Protein AF-A0A8B4Q9V3-F1 (afdb_monomer_lite)

pLDDT: mean 74.11, std 13.82, range [42.28, 90.0]

Sequence (93 aa):
MNILITKNGPLQEFCASTFNAAILVGIAKGLIEIYAGNKTKFTVEIYESTHESTFTYFQKLLIVTSYEAHNGETLEVLKCRSDEFVEALCSAR

Structure (mmCIF, N/CA/C/O backbone):
data_AF-A0A8B4Q9V3-F1
#
_entry.id   AF-A0A8B4Q9V3-F1
#
loop_
_atom_site.group_PDB
_atom_site.id
_atom_site.type_symbol
_atom_site.label_atom_id
_atom_site.label_alt_id
_atom_site.label_comp_id
_atom_site.label_asym_id
_atom_site.label_entity_id
_atom_site.label_seq_id
_atom_site.pdbx_PDB_ins_code
_atom_site.Cartn_x
_atom_site.Cartn_y
_atom_site.Cartn_z
_atom_site.occupancy
_atom_site.B_iso_or_equiv
_atom_site.auth_seq_id
_atom_site.auth_comp_id
_atom_site.auth_asym_id
_atom_site.auth_atom_id
_atom_site.pdbx_PDB_model_num
ATOM 1 N N . MET A 1 1 ? 0.405 -11.585 -12.303 1.00 49.38 1 MET A N 1
ATOM 2 C CA . MET A 1 1 ? -0.769 -11.625 -11.412 1.00 49.38 1 MET A CA 1
ATOM 3 C C . MET A 1 1 ? -1.156 -10.186 -11.162 1.00 49.38 1 MET A C 1
ATOM 5 O O . MET A 1 1 ? -0.296 -9.430 -10.723 1.00 49.38 1 MET A O 1
ATOM 9 N N . ASN A 1 2 ? -2.384 -9.812 -11.511 1.00 48.72 2 ASN A N 1
ATOM 10 C CA . ASN A 1 2 ? -2.846 -8.429 -11.422 1.00 48.72 2 ASN A CA 1
ATOM 11 C C . ASN A 1 2 ? -3.748 -8.329 -10.195 1.00 48.72 2 ASN A C 1
ATOM 13 O O . ASN A 1 2 ? -4.647 -9.150 -10.017 1.00 48.72 2 ASN A O 1
ATOM 17 N N . ILE A 1 3 ? -3.482 -7.359 -9.325 1.00 56.88 3 ILE A N 1
ATOM 18 C CA . ILE A 1 3 ? -4.368 -7.079 -8.196 1.00 56.88 3 ILE A CA 1
ATOM 19 C C . ILE A 1 3 ? -5.521 -6.250 -8.755 1.00 56.88 3 ILE A C 1
ATOM 21 O O . ILE A 1 3 ? -5.295 -5.226 -9.397 1.00 56.88 3 ILE A O 1
ATOM 25 N N . LEU A 1 4 ? -6.752 -6.695 -8.534 1.00 59.25 4 LEU A N 1
ATOM 26 C CA . LEU A 1 4 ? -7.948 -5.967 -8.941 1.00 59.25 4 LEU A CA 1
ATOM 27 C C . LEU A 1 4 ? -8.585 -5.361 -7.694 1.00 59.25 4 LEU A C 1
ATOM 29 O O . LEU A 1 4 ? -8.866 -6.085 -6.743 1.00 59.25 4 LEU A O 1
ATOM 33 N N . ILE A 1 5 ? -8.818 -4.050 -7.694 1.00 51.91 5 ILE A N 1
ATOM 34 C CA . ILE A 1 5 ? -9.524 -3.366 -6.607 1.00 51.91 5 ILE A CA 1
ATOM 35 C C . ILE A 1 5 ? -10.813 -2.739 -7.118 1.00 51.91 5 ILE A C 1
ATOM 37 O O . ILE A 1 5 ? -10.905 -2.263 -8.250 1.00 51.91 5 ILE A O 1
ATOM 41 N N . THR A 1 6 ? -11.823 -2.697 -6.261 1.00 42.28 6 THR A N 1
ATOM 42 C CA . THR A 1 6 ? -13.076 -2.001 -6.540 1.00 42.28 6 THR A CA 1
ATOM 43 C C . THR A 1 6 ? -12.915 -0.524 -6.187 1.00 42.28 6 THR A C 1
ATOM 45 O O . THR A 1 6 ? -12.812 -0.168 -5.016 1.00 42.28 6 THR A O 1
ATOM 48 N N . LYS A 1 7 ? -12.906 0.364 -7.188 1.00 42.56 7 LYS A N 1
ATOM 49 C CA . LYS A 1 7 ? -12.854 1.823 -6.986 1.00 42.56 7 LYS A CA 1
ATOM 50 C C . LYS A 1 7 ? -14.168 2.431 -7.461 1.00 42.56 7 LYS A C 1
ATOM 52 O O . LYS A 1 7 ? -14.383 2.572 -8.659 1.00 42.56 7 LYS A O 1
ATOM 57 N N . ASN A 1 8 ? -15.042 2.800 -6.520 1.00 46.22 8 ASN A N 1
ATOM 58 C CA . ASN A 1 8 ? -16.362 3.398 -6.784 1.00 46.22 8 ASN A CA 1
ATOM 59 C C . ASN A 1 8 ? -17.293 2.551 -7.681 1.00 46.22 8 ASN A C 1
ATOM 61 O O . ASN A 1 8 ? -18.050 3.105 -8.476 1.00 46.22 8 ASN A O 1
ATOM 65 N N . GLY A 1 9 ? -17.237 1.218 -7.581 1.00 58.03 9 GLY A N 1
ATOM 66 C CA . GLY A 1 9 ? -18.111 0.306 -8.333 1.00 58.03 9 GLY A CA 1
ATOM 67 C C . GLY A 1 9 ? -17.386 -0.555 -9.375 1.00 58.03 9 GLY A C 1
ATOM 68 O O . GLY A 1 9 ? -17.468 -1.776 -9.267 1.00 58.03 9 GLY A O 1
ATOM 69 N N . PRO A 1 10 ? -16.666 0.009 -10.363 1.00 56.84 10 PRO A N 1
ATOM 70 C CA . PRO A 1 10 ? -15.914 -0.801 -11.315 1.00 56.84 10 PRO A CA 1
ATOM 71 C C . PRO A 1 10 ? -14.654 -1.421 -10.687 1.00 56.84 10 PRO A C 1
ATOM 73 O O . PRO A 1 10 ? -13.940 -0.777 -9.911 1.00 56.84 10 PRO A O 1
ATOM 76 N N . LEU A 1 11 ? -14.378 -2.672 -11.071 1.00 54.97 11 LEU A N 1
ATOM 77 C CA . LEU A 1 11 ? -13.088 -3.333 -10.870 1.00 54.97 11 LEU A CA 1
ATOM 78 C C . LEU A 1 11 ? -12.036 -2.624 -11.728 1.00 54.97 11 LEU A C 1
ATOM 80 O O . LEU A 1 11 ? -12.199 -2.508 -12.941 1.00 54.97 11 LEU A O 1
ATOM 84 N N . GLN A 1 12 ? -10.978 -2.139 -11.089 1.00 56.94 12 GLN A N 1
ATOM 85 C CA . GLN A 1 12 ? -9.819 -1.538 -11.742 1.00 56.94 12 GLN A CA 1
ATOM 86 C C . GLN A 1 12 ? -8.576 -2.360 -11.408 1.00 56.94 12 GLN A C 1
ATOM 88 O O . GLN A 1 12 ? -8.426 -2.842 -10.282 1.00 56.94 12 GLN A O 1
ATOM 93 N N . GLU A 1 13 ? -7.683 -2.517 -12.384 1.00 57.19 13 GLU A N 1
ATOM 94 C CA . GLU A 1 13 ? -6.347 -3.044 -12.123 1.00 57.19 13 GLU A CA 1
ATOM 95 C C . GLU A 1 13 ? -5.593 -2.059 -11.238 1.00 57.19 13 GLU A C 1
ATOM 97 O O . GLU A 1 13 ? -5.320 -0.928 -11.623 1.00 57.19 13 GLU A O 1
ATOM 102 N N . PHE A 1 14 ? -5.272 -2.511 -10.030 1.00 56.72 14 PHE A N 1
ATOM 103 C CA . PHE A 1 14 ? -4.416 -1.813 -9.082 1.00 56.72 14 PHE A CA 1
ATOM 104 C C . PHE A 1 14 ? -2.972 -1.716 -9.595 1.00 56.72 14 PHE A C 1
ATOM 106 O O . PHE A 1 14 ? -2.207 -0.880 -9.126 1.00 56.72 14 PHE A O 1
ATOM 113 N N . CYS A 1 15 ? -2.574 -2.589 -10.530 1.00 52.44 15 CYS A N 1
ATOM 114 C CA . CYS A 1 15 ? -1.259 -2.543 -11.157 1.00 52.44 15 CYS A CA 1
ATOM 115 C C . CYS A 1 15 ? -1.225 -3.356 -12.459 1.00 52.44 15 CYS A C 1
ATOM 117 O O . CYS A 1 15 ? -1.648 -4.514 -12.470 1.00 52.44 15 CYS A O 1
ATOM 119 N N . ALA A 1 16 ? -0.680 -2.763 -13.524 1.00 43.81 16 ALA A N 1
ATOM 120 C CA . ALA A 1 16 ? -0.444 -3.418 -14.814 1.00 43.81 16 ALA A CA 1
ATOM 121 C C . ALA A 1 16 ? 0.903 -4.172 -14.875 1.00 43.81 16 ALA A C 1
ATOM 123 O O . ALA A 1 16 ? 1.185 -4.852 -15.862 1.00 43.81 16 ALA A O 1
ATOM 124 N N . SER A 1 17 ? 1.754 -4.051 -13.847 1.00 47.19 17 SER A N 1
ATOM 125 C CA . SER A 1 17 ? 3.038 -4.750 -13.765 1.00 47.19 17 SER A CA 1
ATOM 126 C C . SER A 1 17 ? 2.910 -6.066 -12.997 1.00 47.19 17 SER A C 1
ATOM 128 O O . SER A 1 17 ? 2.208 -6.187 -11.991 1.00 47.19 17 SER A O 1
ATOM 130 N N . THR A 1 18 ? 3.590 -7.093 -13.499 1.00 51.94 18 THR A N 1
ATOM 131 C CA . THR A 1 18 ? 3.609 -8.436 -12.924 1.00 51.94 18 THR A CA 1
ATOM 132 C C . THR A 1 18 ? 4.201 -8.379 -11.516 1.00 51.94 18 THR A C 1
ATOM 134 O O . THR A 1 18 ? 5.414 -8.304 -11.351 1.00 51.94 18 THR A O 1
ATOM 137 N N . PHE A 1 19 ? 3.372 -8.425 -10.471 1.00 58.06 19 PHE A N 1
ATOM 138 C CA . PHE A 1 19 ? 3.892 -8.573 -9.113 1.00 58.06 19 PHE A CA 1
ATOM 139 C C . PHE A 1 19 ? 4.660 -9.899 -9.004 1.00 58.06 19 PHE A C 1
ATOM 141 O O . PHE A 1 19 ? 4.066 -10.978 -8.969 1.00 58.06 19 PHE A O 1
ATOM 148 N N . ASN A 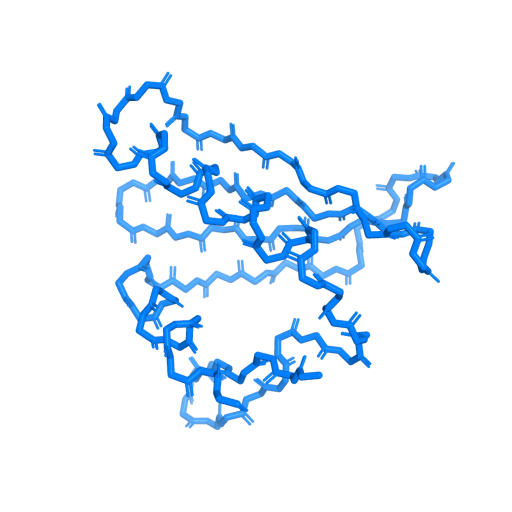1 20 ? 5.992 -9.824 -8.959 1.00 65.75 20 ASN A N 1
ATOM 149 C CA . ASN A 1 20 ? 6.843 -10.942 -8.567 1.00 65.75 20 ASN A CA 1
ATOM 150 C C . ASN A 1 20 ? 6.540 -11.294 -7.096 1.00 65.75 20 ASN A C 1
ATOM 152 O O . ASN A 1 20 ? 6.254 -10.410 -6.283 1.00 65.75 20 ASN A O 1
ATOM 156 N N . ALA A 1 21 ? 6.623 -12.578 -6.735 1.00 67.81 21 ALA A N 1
ATOM 157 C CA . ALA A 1 21 ? 6.393 -13.077 -5.380 1.00 67.81 21 ALA A CA 1
ATOM 158 C C . ALA A 1 21 ? 7.139 -12.271 -4.296 1.00 67.81 21 ALA A C 1
ATOM 160 O O . ALA A 1 21 ? 6.596 -12.053 -3.215 1.00 67.81 21 ALA A O 1
ATOM 161 N N . ALA A 1 22 ? 8.344 -11.765 -4.584 1.00 68.38 22 ALA A N 1
ATOM 162 C CA . ALA A 1 22 ? 9.102 -10.926 -3.652 1.00 68.38 22 ALA A CA 1
ATOM 163 C C . ALA A 1 22 ? 8.381 -9.613 -3.278 1.00 68.38 22 ALA A C 1
ATOM 165 O O . ALA A 1 22 ? 8.399 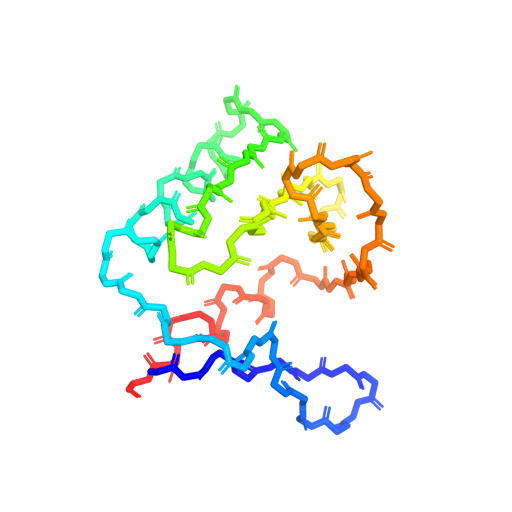-9.211 -2.113 1.00 68.38 22 ALA A O 1
ATOM 166 N N . ILE A 1 23 ? 7.700 -8.975 -4.235 1.00 75.62 23 ILE A N 1
ATOM 167 C CA . ILE A 1 23 ? 6.965 -7.722 -4.013 1.00 75.62 23 ILE A CA 1
ATOM 168 C C . ILE A 1 23 ? 5.717 -7.994 -3.167 1.00 75.62 23 ILE A C 1
ATOM 170 O O . ILE A 1 23 ? 5.459 -7.274 -2.204 1.00 75.62 23 ILE A O 1
ATOM 174 N N . LEU A 1 24 ? 4.993 -9.083 -3.455 1.00 77.44 24 LEU A N 1
ATOM 175 C CA . LEU A 1 24 ? 3.836 -9.508 -2.655 1.00 77.44 24 LEU A CA 1
ATOM 176 C C . LEU A 1 24 ? 4.227 -9.795 -1.201 1.00 77.44 24 LEU A C 1
ATOM 178 O O . LEU A 1 24 ? 3.532 -9.377 -0.276 1.00 77.44 24 LEU A O 1
ATOM 182 N N . VAL A 1 25 ? 5.373 -10.447 -0.986 1.00 81.25 25 VAL A N 1
ATOM 183 C CA . VAL A 1 25 ? 5.924 -10.674 0.358 1.00 81.25 25 VAL A CA 1
ATOM 184 C C . VAL A 1 25 ? 6.258 -9.349 1.050 1.00 81.25 25 VAL A C 1
ATOM 186 O O . VAL A 1 25 ? 5.997 -9.210 2.246 1.00 81.25 25 VAL A O 1
ATOM 189 N N . GLY A 1 26 ? 6.806 -8.371 0.323 1.00 83.75 26 GLY A N 1
ATOM 190 C CA . GLY A 1 26 ? 7.070 -7.025 0.839 1.00 83.75 26 GLY A CA 1
ATOM 191 C C . GLY A 1 26 ? 5.796 -6.310 1.295 1.00 83.75 26 GLY A C 1
ATOM 192 O O . GLY A 1 26 ? 5.734 -5.833 2.429 1.00 83.75 26 GLY A O 1
ATOM 193 N N . ILE A 1 27 ? 4.756 -6.317 0.454 1.00 86.12 27 ILE A N 1
ATOM 194 C CA . ILE A 1 27 ? 3.442 -5.740 0.774 1.00 86.12 27 ILE A CA 1
ATOM 195 C C . ILE A 1 27 ? 2.840 -6.432 2.001 1.00 86.12 27 ILE A C 1
ATOM 197 O O . ILE A 1 27 ? 2.442 -5.759 2.951 1.00 86.12 27 ILE A O 1
ATOM 201 N N . ALA A 1 28 ? 2.823 -7.768 2.029 1.00 85.38 28 ALA A N 1
ATOM 202 C CA . ALA A 1 28 ? 2.263 -8.532 3.141 1.00 85.38 28 ALA A CA 1
ATOM 203 C C . ALA A 1 28 ? 2.974 -8.227 4.471 1.00 85.38 28 ALA A C 1
ATOM 205 O O . ALA A 1 28 ? 2.313 -7.968 5.476 1.00 85.38 28 ALA A O 1
ATOM 206 N N . LYS A 1 29 ? 4.314 -8.195 4.483 1.00 87.44 29 LYS A N 1
ATOM 207 C CA . LYS A 1 29 ? 5.096 -7.842 5.681 1.00 87.44 29 LYS A CA 1
ATOM 208 C C . LYS A 1 29 ? 4.790 -6.426 6.163 1.00 87.44 29 LYS A C 1
ATOM 210 O O . LYS A 1 29 ? 4.560 -6.234 7.355 1.00 87.44 29 LYS A O 1
ATOM 215 N N . GLY A 1 30 ? 4.750 -5.458 5.249 1.00 86.81 30 GLY A N 1
ATOM 216 C CA . GLY A 1 30 ? 4.440 -4.072 5.588 1.00 86.81 30 GLY A CA 1
ATOM 217 C C . GLY A 1 30 ? 3.036 -3.912 6.175 1.00 86.81 30 GLY A C 1
ATOM 218 O O . GLY A 1 30 ? 2.862 -3.239 7.191 1.00 86.81 30 GLY A O 1
ATOM 219 N N . LEU A 1 31 ? 2.037 -4.585 5.596 1.00 86.56 31 LEU A N 1
ATOM 220 C CA . LEU A 1 31 ? 0.671 -4.580 6.125 1.00 86.56 31 LEU A CA 1
ATOM 221 C C . LEU A 1 31 ? 0.599 -5.208 7.519 1.00 86.56 31 LEU A C 1
ATOM 223 O O . LEU A 1 31 ? -0.044 -4.638 8.397 1.00 86.56 31 LEU A O 1
ATOM 227 N N . ILE A 1 32 ? 1.287 -6.329 7.759 1.00 88.75 32 ILE A N 1
ATOM 228 C CA . ILE A 1 32 ? 1.356 -6.955 9.090 1.00 88.75 32 ILE A CA 1
ATOM 229 C C . ILE A 1 32 ? 1.922 -5.973 10.124 1.00 88.75 32 ILE A C 1
ATOM 231 O O . ILE A 1 32 ? 1.356 -5.838 11.207 1.00 88.75 32 ILE A O 1
ATOM 235 N N . GLU A 1 33 ? 2.996 -5.250 9.797 1.00 89.06 33 GLU A N 1
ATOM 236 C CA . GLU A 1 33 ? 3.569 -4.240 10.697 1.00 89.06 33 GLU A CA 1
ATOM 237 C C . GLU A 1 33 ? 2.611 -3.067 10.964 1.00 89.06 33 GLU A C 1
ATOM 239 O O . GLU A 1 33 ? 2.580 -2.554 12.085 1.00 89.06 33 GLU A O 1
ATOM 244 N N . ILE A 1 34 ? 1.807 -2.667 9.971 1.00 86.81 34 ILE A N 1
ATOM 245 C CA . ILE A 1 34 ? 0.756 -1.656 10.142 1.00 86.81 34 ILE A CA 1
ATOM 246 C C . ILE A 1 34 ? -0.347 -2.155 11.079 1.00 86.81 34 ILE A C 1
ATOM 248 O O . ILE A 1 34 ? -0.715 -1.456 12.022 1.00 86.81 34 ILE A O 1
ATOM 252 N N . TYR A 1 35 ? -0.862 -3.367 10.859 1.00 83.25 35 TYR A N 1
ATOM 253 C CA . TYR A 1 35 ? -1.922 -3.938 11.695 1.00 83.25 35 TYR A CA 1
ATOM 254 C C . TYR A 1 35 ? -1.460 -4.222 13.125 1.00 83.25 35 TYR A C 1
ATOM 256 O O . TYR A 1 35 ? -2.252 -4.098 14.057 1.00 83.25 35 TYR A O 1
ATOM 264 N N . ALA A 1 36 ? -0.179 -4.545 13.315 1.00 87.06 36 ALA A N 1
ATOM 265 C CA . ALA A 1 36 ? 0.428 -4.674 14.636 1.00 87.06 36 ALA A CA 1
ATOM 266 C C . ALA A 1 36 ? 0.603 -3.322 15.359 1.00 87.06 36 ALA A C 1
ATOM 268 O O . ALA A 1 36 ? 0.959 -3.304 16.533 1.00 87.06 36 ALA A O 1
ATOM 269 N N . GLY A 1 37 ? 0.371 -2.193 14.676 1.00 83.94 37 GLY A N 1
ATOM 270 C CA . GLY A 1 37 ? 0.571 -0.847 15.216 1.00 83.94 37 GLY A CA 1
ATOM 271 C C . GLY A 1 37 ? 2.039 -0.421 15.301 1.00 83.94 37 GLY A C 1
ATOM 272 O O . GLY A 1 37 ? 2.341 0.604 15.908 1.00 83.94 37 GLY A O 1
ATOM 273 N N . ASN A 1 38 ? 2.955 -1.177 14.687 1.00 85.56 38 ASN A N 1
ATOM 274 C CA . ASN A 1 38 ? 4.394 -0.914 14.746 1.00 85.56 38 ASN A CA 1
ATOM 275 C C . ASN A 1 38 ? 4.823 0.198 13.783 1.00 85.56 38 ASN A C 1
ATOM 277 O O . ASN A 1 38 ? 5.825 0.872 14.019 1.00 85.56 38 ASN A O 1
ATOM 281 N N . LYS A 1 39 ? 4.086 0.381 12.682 1.00 85.94 39 LYS A N 1
ATOM 282 C CA . LYS A 1 39 ? 4.323 1.430 11.683 1.00 85.94 39 LYS A CA 1
ATOM 283 C C . LYS A 1 39 ? 2.996 1.959 11.151 1.00 85.94 39 LYS A C 1
ATOM 285 O O . LYS A 1 39 ? 1.971 1.297 11.227 1.00 85.94 39 LYS A O 1
ATOM 290 N N . THR A 1 40 ? 3.021 3.152 10.571 1.00 86.19 40 THR A N 1
ATOM 291 C CA . THR A 1 40 ? 1.870 3.748 9.866 1.00 86.19 40 THR A CA 1
ATOM 292 C C . THR A 1 40 ? 2.126 3.916 8.370 1.00 86.19 40 THR A C 1
ATOM 294 O O . THR A 1 40 ? 1.218 4.280 7.627 1.00 86.19 40 THR A O 1
ATOM 297 N N . LYS A 1 41 ? 3.355 3.649 7.912 1.00 90.00 41 LYS A N 1
ATOM 298 C CA . LYS A 1 41 ? 3.795 3.798 6.525 1.00 90.00 41 LYS A CA 1
ATOM 299 C C . LYS A 1 41 ? 4.918 2.810 6.200 1.00 90.00 41 LYS A C 1
ATOM 301 O O . LYS A 1 41 ? 5.792 2.590 7.038 1.00 90.00 41 LYS A O 1
ATOM 306 N N . PHE A 1 42 ? 4.929 2.280 4.979 1.00 88.50 42 PHE A N 1
ATOM 307 C CA . PHE A 1 42 ? 6.061 1.553 4.395 1.00 88.50 42 PHE A CA 1
ATOM 308 C C . PHE A 1 42 ? 6.120 1.765 2.876 1.00 88.50 42 PHE A C 1
ATOM 310 O O . PHE A 1 42 ? 5.130 2.159 2.265 1.00 88.50 42 PHE A O 1
ATOM 317 N N . THR A 1 43 ? 7.274 1.495 2.270 1.00 85.94 43 THR A N 1
ATOM 318 C CA . THR A 1 43 ? 7.491 1.614 0.821 1.00 85.94 43 THR A CA 1
ATOM 319 C C . THR A 1 43 ? 7.965 0.276 0.274 1.00 85.94 43 THR A C 1
ATOM 321 O O . THR A 1 43 ? 8.714 -0.436 0.943 1.00 85.94 43 THR A O 1
ATOM 324 N N . VAL A 1 44 ? 7.495 -0.077 -0.919 1.00 83.06 44 VAL A N 1
ATOM 325 C CA . VAL A 1 44 ? 7.926 -1.262 -1.660 1.00 83.06 44 VAL A CA 1
ATOM 326 C C . VAL A 1 44 ? 8.433 -0.818 -3.027 1.00 83.06 44 VAL A C 1
ATOM 328 O O . VAL A 1 44 ? 7.719 -0.142 -3.770 1.00 83.06 44 VAL A O 1
ATOM 331 N N . GLU A 1 45 ? 9.667 -1.203 -3.338 1.00 73.69 45 GLU A N 1
ATOM 332 C CA . GLU A 1 45 ? 10.301 -0.992 -4.639 1.00 73.69 45 GLU A CA 1
ATOM 333 C C . GLU A 1 45 ? 9.820 -2.058 -5.634 1.00 73.69 45 GLU A C 1
ATOM 335 O O . GLU A 1 45 ? 9.829 -3.259 -5.337 1.00 73.69 45 GLU A O 1
ATOM 340 N N . ILE A 1 46 ? 9.399 -1.631 -6.825 1.00 71.06 46 ILE A N 1
ATOM 341 C CA . ILE A 1 46 ? 8.989 -2.520 -7.915 1.00 71.06 46 ILE A CA 1
ATOM 342 C C . ILE A 1 46 ? 10.164 -2.595 -8.897 1.00 71.06 46 ILE A C 1
ATOM 344 O O . ILE A 1 46 ? 10.275 -1.803 -9.832 1.00 71.06 46 ILE A O 1
ATOM 348 N N . TYR A 1 47 ? 11.066 -3.553 -8.653 1.00 55.69 47 TYR A N 1
ATOM 349 C CA . TYR A 1 47 ? 12.354 -3.696 -9.355 1.00 55.69 47 TYR A CA 1
ATOM 350 C C . TYR A 1 47 ? 12.258 -3.792 -10.886 1.00 55.69 47 TYR A C 1
ATOM 352 O O . TYR A 1 47 ? 13.224 -3.475 -11.572 1.00 55.69 47 TYR A O 1
ATOM 360 N N . GLU A 1 48 ? 11.119 -4.219 -11.434 1.00 56.59 48 GLU A N 1
ATOM 361 C CA . GLU A 1 48 ? 10.947 -4.378 -12.883 1.00 56.59 48 GLU A CA 1
ATOM 362 C C . GLU A 1 48 ? 10.513 -3.094 -13.608 1.00 56.59 48 GLU A C 1
ATOM 364 O O . GLU A 1 48 ? 10.510 -3.086 -14.836 1.00 56.59 48 GLU A O 1
ATOM 369 N N . SER A 1 49 ? 10.150 -2.012 -12.904 1.00 57.16 49 SER A N 1
ATOM 370 C CA . SER A 1 49 ? 9.452 -0.890 -13.553 1.00 57.16 49 SER A CA 1
ATOM 371 C C . SER A 1 49 ? 9.872 0.514 -13.127 1.00 57.16 49 SER A C 1
ATOM 373 O O . SER A 1 49 ? 9.055 1.404 -13.281 1.00 57.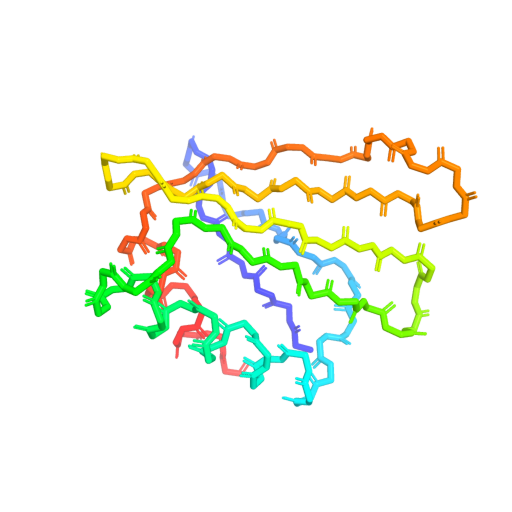16 49 SER A O 1
ATOM 375 N N . THR A 1 50 ? 11.064 0.724 -12.553 1.00 69.50 50 THR A N 1
ATOM 376 C CA . THR A 1 50 ? 11.518 2.054 -12.065 1.00 69.50 50 THR A CA 1
ATOM 377 C C . THR A 1 50 ? 10.501 2.768 -11.169 1.00 69.50 50 THR A C 1
ATOM 379 O O . THR A 1 50 ? 10.562 3.977 -11.000 1.00 69.50 50 THR A O 1
ATOM 382 N N . HIS A 1 51 ? 9.572 2.034 -10.551 1.00 76.50 51 HIS A N 1
ATOM 383 C CA . HIS A 1 51 ? 8.486 2.599 -9.762 1.00 76.50 51 HIS A CA 1
ATOM 384 C C . HIS A 1 51 ? 8.621 2.191 -8.298 1.00 76.50 51 HIS A C 1
ATOM 386 O O . HIS A 1 51 ? 9.011 1.069 -7.963 1.00 76.50 51 HIS A O 1
ATOM 392 N N . GLU A 1 52 ? 8.198 3.082 -7.416 1.00 79.56 52 GLU A N 1
ATOM 393 C CA . GLU A 1 52 ? 8.054 2.817 -5.990 1.00 79.56 52 GLU A CA 1
ATOM 394 C C . GLU A 1 52 ? 6.605 3.008 -5.579 1.00 79.56 52 GLU A C 1
ATOM 396 O O . GLU A 1 52 ? 5.926 3.913 -6.057 1.00 79.56 52 GLU A O 1
ATOM 401 N N . SER A 1 53 ? 6.113 2.172 -4.668 1.00 84.12 53 SER A N 1
ATOM 402 C CA . SER A 1 53 ? 4.788 2.357 -4.077 1.00 84.12 53 SER A CA 1
ATOM 403 C C . SER A 1 53 ? 4.890 2.493 -2.567 1.00 84.12 53 SER A C 1
ATOM 405 O O . SER A 1 53 ? 5.396 1.615 -1.870 1.00 84.12 53 SER A O 1
ATOM 407 N N . THR A 1 54 ? 4.395 3.612 -2.050 1.00 86.06 54 THR A N 1
ATOM 408 C CA . THR A 1 54 ? 4.305 3.892 -0.620 1.00 86.06 54 THR A CA 1
ATOM 409 C C . THR A 1 54 ? 2.895 3.626 -0.126 1.00 86.06 54 THR A C 1
ATOM 411 O O . THR A 1 54 ? 1.936 4.230 -0.597 1.00 86.06 54 THR A O 1
ATOM 414 N N . PHE A 1 55 ? 2.786 2.784 0.890 1.00 89.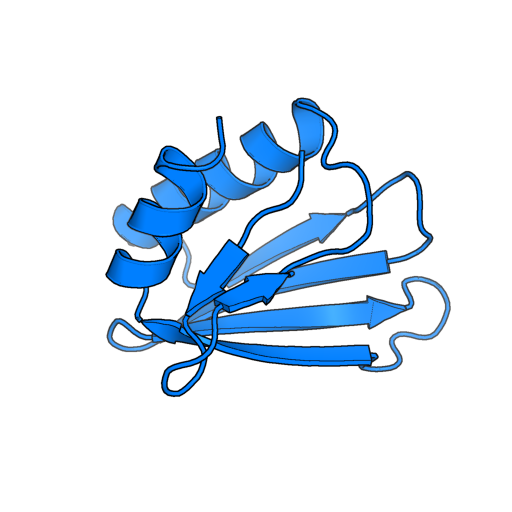06 55 PHE A N 1
ATOM 415 C CA . PHE A 1 55 ? 1.554 2.448 1.580 1.00 89.06 55 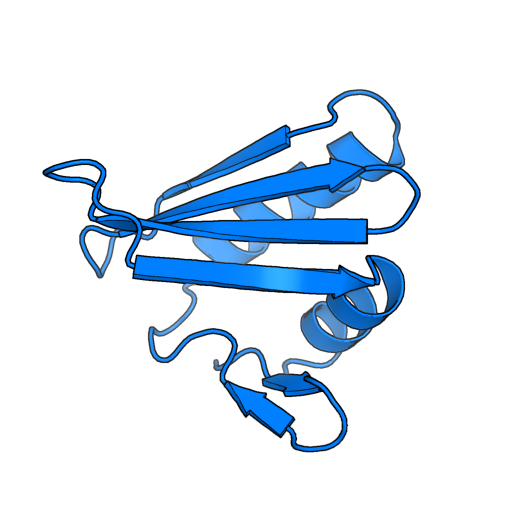PHE A CA 1
ATOM 416 C C . PHE A 1 55 ? 1.501 3.228 2.889 1.00 89.06 55 PHE A C 1
ATOM 418 O O . PHE A 1 55 ? 2.407 3.128 3.713 1.00 89.06 55 PHE A O 1
ATOM 425 N N . THR A 1 56 ? 0.447 4.012 3.087 1.00 87.06 56 THR A N 1
ATOM 426 C CA . THR A 1 56 ? 0.216 4.805 4.299 1.00 87.06 56 THR A CA 1
ATOM 427 C C . THR A 1 56 ? -1.143 4.454 4.876 1.00 87.06 56 THR A C 1
ATOM 429 O O . THR A 1 56 ? -2.152 4.500 4.176 1.00 87.06 56 THR A O 1
ATOM 432 N N . TYR A 1 57 ? -1.177 4.125 6.161 1.00 87.00 57 TYR A N 1
ATOM 433 C CA . TYR A 1 57 ? -2.396 3.790 6.876 1.00 87.00 57 TYR A CA 1
ATOM 434 C C . TYR A 1 57 ? -2.812 4.918 7.811 1.00 87.00 57 TYR A C 1
ATOM 436 O O . TYR A 1 57 ? -2.035 5.378 8.650 1.00 87.00 57 TYR A O 1
ATOM 444 N N . PHE A 1 58 ? -4.069 5.334 7.692 1.00 85.69 58 PHE A N 1
ATOM 445 C CA . PHE A 1 58 ? -4.663 6.354 8.542 1.00 85.69 58 PHE A CA 1
ATOM 446 C C . PHE A 1 58 ? -6.132 6.028 8.802 1.00 85.69 58 PHE A C 1
ATOM 448 O O . PHE A 1 58 ? -6.928 5.982 7.873 1.00 85.69 58 PHE A O 1
ATOM 455 N N . GLN A 1 59 ? -6.505 5.810 10.067 1.00 82.69 59 GLN A N 1
ATOM 456 C CA . GLN A 1 59 ? -7.903 5.613 10.485 1.00 82.69 59 GLN A CA 1
ATOM 457 C C . GLN A 1 59 ? -8.697 4.625 9.597 1.00 82.69 59 GLN A C 1
ATOM 459 O O . GLN A 1 59 ? -9.796 4.935 9.148 1.00 82.69 59 GLN A O 1
ATOM 464 N N . LYS A 1 60 ? -8.152 3.422 9.356 1.00 82.12 60 LYS A N 1
ATOM 465 C CA . LYS A 1 60 ? -8.723 2.351 8.499 1.00 82.12 60 LYS A CA 1
ATOM 466 C C . LYS A 1 60 ? -8.652 2.585 6.988 1.00 82.12 60 LYS A C 1
ATOM 468 O O . LYS A 1 60 ? -8.993 1.675 6.229 1.00 82.12 60 LYS A O 1
ATOM 473 N N . LEU A 1 61 ? -8.180 3.746 6.546 1.00 85.38 61 LEU A N 1
ATOM 474 C CA . LEU A 1 61 ? -7.886 4.020 5.145 1.00 85.38 61 LEU A CA 1
ATOM 475 C C . LEU A 1 61 ? -6.456 3.604 4.825 1.00 85.38 61 LEU A C 1
ATOM 477 O O . LEU A 1 61 ? -5.527 3.913 5.574 1.00 85.38 61 LEU A O 1
ATOM 481 N N . LEU A 1 62 ? -6.296 2.936 3.690 1.00 85.31 62 LEU A N 1
ATOM 482 C CA . LEU A 1 62 ? -5.008 2.679 3.074 1.00 85.31 62 LEU A CA 1
ATOM 483 C C . LEU A 1 62 ? -4.864 3.612 1.871 1.00 85.31 62 LEU A C 1
ATOM 485 O O . LEU A 1 62 ? -5.696 3.624 0.959 1.00 85.31 62 LEU A O 1
ATOM 489 N N . ILE A 1 63 ? -3.814 4.421 1.904 1.00 86.62 63 ILE A N 1
ATOM 490 C CA . ILE A 1 63 ? -3.416 5.308 0.820 1.00 86.62 63 ILE A CA 1
ATOM 491 C C . ILE A 1 63 ? -2.187 4.685 0.179 1.00 86.62 63 ILE A C 1
ATOM 493 O O . ILE A 1 63 ? -1.179 4.483 0.857 1.00 86.62 63 ILE A O 1
ATOM 497 N N . VAL A 1 64 ? -2.276 4.381 -1.107 1.00 86.56 64 VAL A N 1
ATOM 498 C CA . VAL A 1 64 ? -1.153 3.886 -1.895 1.00 86.56 64 VAL A CA 1
ATOM 499 C C . VAL A 1 64 ? -0.762 4.981 -2.860 1.00 86.56 64 VAL A C 1
ATOM 501 O O . VAL A 1 64 ? -1.577 5.404 -3.677 1.00 86.56 64 VAL A O 1
ATOM 504 N N . THR A 1 65 ? 0.469 5.454 -2.742 1.00 84.81 65 THR A N 1
ATOM 505 C CA . THR A 1 65 ? 1.022 6.423 -3.678 1.00 84.81 65 THR A CA 1
ATOM 506 C C . THR A 1 65 ? 2.138 5.775 -4.467 1.00 84.81 65 THR A C 1
ATOM 508 O O . THR A 1 65 ? 3.106 5.299 -3.873 1.00 84.81 65 THR A O 1
ATOM 511 N N . SER A 1 66 ? 1.998 5.780 -5.785 1.00 83.88 66 SER A N 1
ATOM 512 C CA . SER A 1 66 ? 3.004 5.280 -6.711 1.00 83.88 66 SER A CA 1
ATOM 513 C C . SER A 1 66 ? 3.799 6.442 -7.294 1.00 83.88 66 SER A C 1
ATOM 515 O O . SER A 1 66 ? 3.226 7.458 -7.697 1.00 83.88 66 SER A O 1
ATOM 517 N N . TYR A 1 67 ? 5.117 6.284 -7.324 1.00 81.81 67 TYR A N 1
ATOM 518 C CA . TYR A 1 67 ? 6.068 7.283 -7.787 1.00 81.81 67 TYR A CA 1
ATOM 519 C C . TYR A 1 67 ? 7.009 6.686 -8.826 1.00 81.81 67 TYR A C 1
ATOM 521 O O . TYR A 1 67 ? 7.351 5.506 -8.751 1.00 81.81 67 TYR A O 1
ATOM 529 N N . GLU A 1 68 ? 7.480 7.523 -9.739 1.00 80.31 68 GLU A N 1
ATOM 530 C CA . GLU A 1 68 ? 8.654 7.230 -10.552 1.00 80.31 68 GLU A CA 1
ATOM 531 C C . GLU A 1 68 ? 9.906 7.343 -9.664 1.00 80.31 68 GLU A C 1
ATOM 533 O O . GLU A 1 68 ? 10.198 8.400 -9.104 1.00 80.31 68 GLU A O 1
ATOM 538 N N . ALA A 1 69 ? 10.654 6.253 -9.510 1.00 70.44 69 ALA A N 1
ATOM 539 C CA . ALA A 1 69 ? 11.792 6.151 -8.595 1.00 70.44 69 ALA A CA 1
ATOM 540 C C . ALA A 1 69 ? 12.928 7.115 -8.967 1.00 70.44 69 ALA A C 1
ATOM 542 O O . ALA A 1 69 ? 13.680 7.570 -8.109 1.00 70.44 69 ALA A O 1
ATOM 543 N N . HIS A 1 70 ? 13.058 7.449 -10.253 1.00 71.06 70 HIS A N 1
ATOM 544 C CA . HIS A 1 70 ? 14.147 8.290 -10.741 1.00 71.06 70 HIS A CA 1
ATOM 545 C C . HIS A 1 70 ? 13.984 9.779 -10.416 1.00 71.06 70 HIS A C 1
ATOM 547 O O . HIS A 1 70 ? 14.988 10.461 -10.210 1.00 71.06 70 HIS A O 1
ATOM 553 N N . ASN A 1 71 ? 12.755 10.300 -10.397 1.00 78.06 71 ASN A N 1
ATOM 554 C CA . ASN A 1 71 ? 12.489 11.734 -10.222 1.00 78.06 71 ASN A CA 1
ATOM 555 C C . ASN A 1 71 ? 11.493 12.045 -9.084 1.00 78.06 71 ASN A C 1
ATOM 557 O O . ASN A 1 71 ? 11.293 13.216 -8.762 1.00 78.06 71 ASN A O 1
ATOM 561 N N . GLY A 1 72 ? 10.891 11.025 -8.462 1.00 76.50 72 GLY A N 1
ATOM 562 C CA . GLY A 1 72 ? 9.898 11.158 -7.395 1.00 76.50 72 GLY A CA 1
ATOM 563 C C . GLY A 1 72 ? 8.535 11.676 -7.863 1.00 76.50 72 GLY A C 1
ATOM 564 O O . GLY A 1 72 ? 7.709 12.065 -7.033 1.00 76.50 72 GLY A O 1
ATOM 565 N N . GLU A 1 73 ? 8.290 11.720 -9.174 1.00 82.69 73 GLU A N 1
ATOM 566 C CA . GLU A 1 73 ? 7.028 12.178 -9.738 1.00 82.69 73 GLU A CA 1
ATOM 567 C C . GLU A 1 73 ? 5.897 11.246 -9.312 1.00 82.69 73 GLU A C 1
ATOM 569 O O . GLU A 1 73 ? 5.997 10.026 -9.415 1.00 82.69 73 GLU A O 1
ATOM 574 N N . THR A 1 74 ? 4.815 11.826 -8.794 1.00 82.19 74 THR A N 1
ATOM 575 C CA . THR A 1 74 ? 3.640 11.054 -8.384 1.00 82.19 74 THR A CA 1
ATOM 576 C C . THR A 1 74 ? 2.874 10.616 -9.622 1.00 82.19 74 THR A C 1
ATOM 578 O O . THR A 1 74 ? 2.292 11.448 -10.312 1.00 82.19 74 THR A O 1
ATOM 581 N N . LEU A 1 75 ? 2.843 9.309 -9.860 1.00 80.12 75 LEU A N 1
ATOM 582 C CA . LEU A 1 75 ? 2.138 8.701 -10.984 1.00 80.12 75 LEU A CA 1
ATOM 583 C C . LEU A 1 75 ? 0.665 8.483 -10.641 1.00 80.12 75 LEU A C 1
ATOM 585 O O . LEU A 1 75 ? -0.227 8.835 -11.410 1.00 80.12 75 LEU A O 1
ATOM 589 N N . GLU A 1 76 ? 0.405 7.929 -9.455 1.00 80.38 76 GLU A N 1
ATOM 590 C CA . GLU A 1 76 ? -0.948 7.604 -9.020 1.00 80.38 76 GLU A CA 1
ATOM 591 C C . GLU A 1 76 ? -1.104 7.702 -7.498 1.00 80.38 76 GLU A C 1
ATOM 593 O O . GLU A 1 76 ? -0.196 7.384 -6.730 1.00 80.38 76 GLU A O 1
ATOM 598 N N . VAL A 1 77 ? -2.295 8.124 -7.058 1.00 81.75 77 VAL A N 1
ATOM 599 C CA . VAL A 1 77 ? -2.732 8.039 -5.661 1.00 81.75 77 VAL A CA 1
ATOM 600 C C . VAL A 1 77 ? -4.034 7.249 -5.594 1.00 81.75 77 VAL A C 1
ATOM 602 O O . VAL A 1 77 ? -5.085 7.694 -6.066 1.00 81.75 77 VAL A O 1
ATOM 605 N N . LEU A 1 78 ? -3.980 6.102 -4.930 1.00 82.06 78 LEU A N 1
ATOM 606 C CA . LEU A 1 78 ? -5.121 5.245 -4.650 1.00 82.06 78 LEU A CA 1
ATOM 607 C C . LEU A 1 78 ? -5.499 5.350 -3.178 1.00 82.06 78 LEU A C 1
ATOM 609 O O . LEU A 1 78 ? -4.652 5.367 -2.287 1.00 82.06 78 LEU A O 1
ATOM 613 N N . LYS A 1 79 ? -6.802 5.436 -2.917 1.00 82.81 79 LYS A N 1
ATOM 614 C CA . LYS A 1 79 ? -7.365 5.458 -1.567 1.00 82.81 79 LYS A CA 1
ATOM 615 C C . LYS A 1 79 ? -8.447 4.402 -1.501 1.00 82.81 79 LYS A C 1
ATOM 617 O O . LYS A 1 79 ? -9.388 4.442 -2.289 1.00 82.81 79 LYS A O 1
ATOM 622 N N . CYS A 1 80 ? -8.306 3.479 -0.568 1.00 81.69 80 CYS A N 1
ATOM 623 C CA . CYS A 1 80 ? -9.265 2.409 -0.346 1.00 81.69 80 CYS A CA 1
ATOM 624 C C . CYS A 1 80 ? -9.380 2.127 1.148 1.00 81.69 80 CYS A C 1
ATOM 626 O O . CYS A 1 80 ? -8.555 2.573 1.958 1.00 81.69 80 CYS A O 1
ATOM 628 N N . ARG A 1 81 ? -10.424 1.397 1.535 1.00 84.19 81 ARG A N 1
ATOM 629 C CA . ARG A 1 81 ? -10.452 0.844 2.880 1.00 84.19 81 ARG A CA 1
ATOM 630 C C . ARG A 1 81 ? -9.429 -0.279 2.983 1.00 84.19 81 ARG A C 1
ATOM 632 O O . ARG A 1 81 ? -9.281 -1.092 2.076 1.00 84.19 81 ARG A O 1
ATOM 639 N N . SER A 1 82 ? -8.723 -0.305 4.106 1.00 82.62 82 SER A N 1
ATOM 640 C CA . SER A 1 82 ? -7.664 -1.287 4.352 1.00 82.62 82 SER A CA 1
ATOM 641 C C . SER A 1 82 ? -8.154 -2.737 4.294 1.00 82.62 82 SER A C 1
ATOM 643 O O . SER A 1 82 ? -7.441 -3.592 3.785 1.0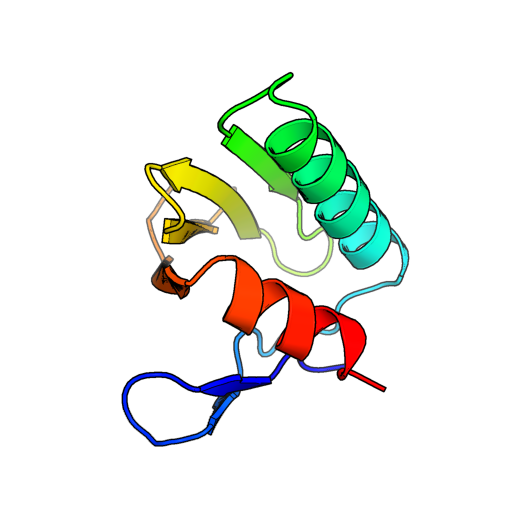0 82.62 82 SER A O 1
ATOM 645 N N . ASP A 1 83 ? -9.369 -3.016 4.761 1.00 82.06 83 ASP A N 1
ATOM 646 C CA . ASP A 1 83 ? -9.951 -4.358 4.735 1.00 82.06 83 ASP A CA 1
ATOM 647 C C . ASP A 1 83 ? -10.340 -4.809 3.324 1.00 82.06 83 ASP A C 1
ATOM 649 O O . ASP A 1 83 ? -10.005 -5.926 2.941 1.00 82.06 83 ASP A O 1
ATOM 653 N N . GLU A 1 84 ? -10.935 -3.923 2.525 1.00 80.50 84 GLU A N 1
ATOM 654 C CA . GLU A 1 84 ? -11.217 -4.181 1.104 1.00 80.50 84 GLU A CA 1
ATOM 655 C C . GLU A 1 84 ? -9.925 -4.436 0.309 1.00 80.50 84 GLU A C 1
ATOM 657 O O . GLU A 1 84 ? -9.877 -5.308 -0.557 1.00 80.50 84 GLU A O 1
ATOM 662 N N . PHE A 1 85 ? -8.846 -3.712 0.629 1.00 82.25 85 PHE A N 1
ATOM 663 C CA . PHE A 1 85 ? -7.543 -3.934 0.003 1.00 82.25 85 PHE A CA 1
ATOM 664 C C . PHE A 1 85 ? -6.952 -5.303 0.346 1.00 82.25 85 PHE A C 1
ATOM 666 O O . PHE A 1 85 ? -6.462 -6.004 -0.537 1.00 82.25 85 PHE A O 1
ATOM 673 N N . VAL A 1 86 ? -6.983 -5.687 1.625 1.00 80.31 86 VAL A N 1
ATOM 674 C CA . VAL A 1 86 ? -6.474 -6.991 2.076 1.00 80.31 86 VAL A CA 1
ATOM 675 C C . VAL A 1 86 ? -7.283 -8.125 1.457 1.00 80.31 86 VAL A C 1
ATOM 677 O O . VAL A 1 86 ? -6.699 -9.104 1.001 1.00 80.31 86 VAL A O 1
ATOM 680 N N . GLU A 1 87 ? -8.607 -7.988 1.385 1.00 81.31 87 GLU A N 1
ATOM 681 C CA . GLU A 1 87 ? -9.471 -8.968 0.729 1.00 81.31 87 GLU A CA 1
ATOM 682 C C . GLU A 1 87 ? -9.105 -9.141 -0.751 1.00 81.31 87 GLU A C 1
ATOM 684 O O . GLU A 1 87 ? -8.926 -10.272 -1.211 1.00 81.31 87 GLU A O 1
ATOM 689 N N . ALA A 1 88 ? -8.909 -8.038 -1.478 1.00 78.94 88 ALA A N 1
ATOM 690 C CA . ALA A 1 88 ? -8.459 -8.064 -2.868 1.00 78.94 88 ALA A CA 1
ATOM 691 C C . ALA A 1 88 ? -7.069 -8.705 -3.021 1.00 78.94 88 ALA A C 1
ATOM 693 O O . ALA A 1 88 ? -6.865 -9.542 -3.901 1.00 78.94 88 ALA A O 1
ATOM 694 N N . LEU A 1 89 ? -6.127 -8.369 -2.134 1.00 76.44 89 LEU A N 1
ATOM 695 C CA . LEU A 1 89 ? -4.773 -8.927 -2.125 1.00 76.44 89 LEU A CA 1
ATOM 696 C C . LEU A 1 89 ? -4.780 -10.443 -1.877 1.00 76.44 89 LEU A C 1
ATOM 698 O O . LEU A 1 89 ? -4.046 -11.174 -2.533 1.00 76.44 89 LEU A O 1
ATOM 702 N N . CYS A 1 90 ? -5.611 -10.926 -0.951 1.00 71.81 90 CYS A N 1
ATOM 703 C CA . CYS A 1 90 ? -5.748 -12.353 -0.648 1.00 71.81 90 CYS A CA 1
ATOM 704 C C . CYS A 1 90 ? -6.533 -13.130 -1.716 1.00 71.81 90 CYS A C 1
ATOM 706 O O . CYS A 1 90 ? -6.379 -14.347 -1.822 1.00 71.81 90 CYS A O 1
ATOM 708 N N . SER A 1 91 ? -7.379 -12.443 -2.486 1.00 71.19 91 SER A N 1
ATOM 709 C CA . SER A 1 91 ? -8.211 -13.038 -3.539 1.00 71.19 91 SER A CA 1
ATOM 710 C C . SER A 1 91 ? -7.542 -13.049 -4.913 1.00 71.19 91 SER A C 1
ATOM 712 O O . SER A 1 91 ? -8.021 -13.746 -5.809 1.00 71.19 91 SER A O 1
ATOM 714 N N . ALA A 1 92 ? -6.440 -12.313 -5.085 1.00 59.19 92 ALA A N 1
ATOM 715 C CA . ALA A 1 92 ? -5.581 -12.398 -6.258 1.00 59.19 92 ALA A CA 1
ATOM 716 C C . ALA A 1 92 ? -4.950 -13.806 -6.323 1.00 59.19 92 ALA A C 1
ATOM 718 O O . ALA A 1 92 ? -3.955 -14.090 -5.658 1.00 59.19 92 ALA A O 1
ATOM 719 N N . ARG A 1 93 ? -5.600 -14.712 -7.064 1.00 46.16 93 ARG A N 1
ATOM 720 C CA . ARG A 1 93 ? -5.116 -16.061 -7.393 1.00 46.16 93 ARG A CA 1
ATOM 721 C C . ARG A 1 93 ? -4.329 -16.075 -8.692 1.00 46.16 93 ARG A C 1
ATOM 723 O O . ARG A 1 93 ? -4.677 -15.303 -9.612 1.00 46.16 93 ARG A O 1
#

Foldseek 3Di:
DWQWAQDPHDTDGPDPDDDDPVQLVVVVVVLVCVVVVNDQKDKGDPVVQQKIWIWGHDPQKTWIWIARNVPRHTPDIDIDGPVRRVVSSVPPD

Radius of gyration: 12.53 Å; chains: 1; bounding box: 32×28×30 Å

Organism: NCBI:txid1650

Secondary structure (DSSP, 8-state):
---EEESSSSEEES-SS---HHHHHHHHHHHHHHHTTS-SEEEEEETTTTEEEEEEEETTEEEEEEEETTT--EEEEEEEEHHHHHHHHHH--